Protein AF-A0A3R7EHT1-F1 (afdb_monomer)

Sequence (161 aa):
MTKKQTSFYVPMARYSAERASMSITVSRCMELCRIPVECAGEGKIRTITSDGYEGERRRMAAKMRSEAGKEMYKKRKETVEWPFGNIKQNLKFRELLTRGIEKVRVEHNLVCTAHNLKVIWGKLERNVPIISMIRTLVAYSASKVGNFLRVHATINFKCPC

Structure (mmCIF, N/CA/C/O backbone):
data_AF-A0A3R7EHT1-F1
#
_entry.id   AF-A0A3R7EHT1-F1
#
loop_
_atom_site.group_PDB
_atom_site.id
_atom_site.type_symbol
_atom_site.label_atom_id
_atom_site.label_alt_id
_atom_site.label_comp_id
_atom_site.label_asym_id
_atom_site.label_entity_id
_atom_site.label_seq_id
_atom_site.pdbx_PDB_ins_code
_atom_site.Cartn_x
_atom_site.Cartn_y
_atom_site.Cartn_z
_atom_site.occupancy
_atom_site.B_iso_or_equiv
_atom_site.auth_seq_id
_atom_site.auth_comp_id
_atom_site.auth_asym_id
_atom_site.auth_atom_id
_atom_site.pdbx_PDB_model_num
ATOM 1 N N . MET A 1 1 ? 7.121 16.557 15.822 1.00 32.16 1 MET A N 1
ATOM 2 C CA . MET A 1 1 ? 7.173 15.772 14.565 1.00 32.16 1 MET A CA 1
ATOM 3 C C . MET A 1 1 ? 6.036 14.753 14.544 1.00 32.16 1 MET A C 1
ATOM 5 O O . MET A 1 1 ? 6.218 13.598 14.909 1.00 32.16 1 MET A O 1
ATOM 9 N N . THR A 1 2 ? 4.829 15.180 14.180 1.00 25.98 2 THR A N 1
ATOM 10 C CA . THR A 1 2 ? 3.662 14.296 14.085 1.00 25.98 2 THR A CA 1
ATOM 11 C C . THR A 1 2 ? 3.686 13.592 12.732 1.00 25.98 2 THR A C 1
ATOM 13 O O . THR A 1 2 ? 3.551 14.214 11.679 1.00 25.98 2 THR A O 1
ATOM 16 N N . LYS A 1 3 ? 3.912 12.274 12.747 1.00 29.41 3 LYS A N 1
ATOM 17 C CA . LYS A 1 3 ? 3.794 11.416 11.565 1.00 29.41 3 LYS A CA 1
ATOM 18 C C . LYS A 1 3 ? 2.341 11.474 11.084 1.00 29.41 3 LYS A C 1
ATOM 20 O O . LYS A 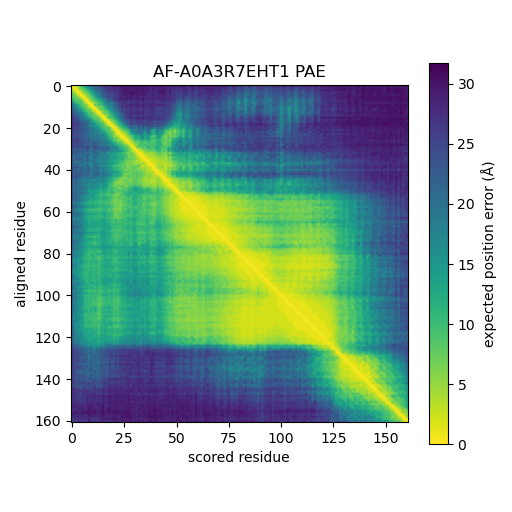1 3 ? 1.504 10.721 11.570 1.00 29.41 3 LYS A O 1
ATOM 25 N N . LYS A 1 4 ? 2.022 12.363 10.138 1.00 28.06 4 LYS A N 1
ATOM 26 C CA . LYS A 1 4 ? 0.788 12.256 9.354 1.00 28.06 4 LYS A CA 1
ATOM 27 C C . LYS A 1 4 ? 0.916 10.986 8.515 1.00 28.06 4 LYS A C 1
ATOM 29 O O . LYS A 1 4 ? 1.514 10.992 7.445 1.00 28.06 4 LYS A O 1
ATOM 34 N N . GLN A 1 5 ? 0.414 9.875 9.048 1.00 31.70 5 GLN A N 1
ATOM 35 C CA . GLN A 1 5 ? 0.119 8.678 8.275 1.00 31.70 5 GLN A CA 1
ATOM 36 C C . GLN A 1 5 ? -0.882 9.077 7.189 1.00 31.70 5 GLN A C 1
ATOM 38 O O . GLN A 1 5 ? -2.090 9.084 7.410 1.00 31.70 5 GLN A O 1
ATOM 43 N N . THR A 1 6 ? -0.397 9.413 5.996 1.00 34.78 6 THR A N 1
ATOM 44 C CA . THR A 1 6 ? -1.212 9.367 4.783 1.00 34.78 6 THR A CA 1
ATOM 45 C C . THR A 1 6 ? -1.465 7.896 4.470 1.00 34.78 6 THR A C 1
ATOM 47 O O . THR A 1 6 ? -0.770 7.239 3.687 1.00 34.78 6 THR A O 1
ATOM 50 N N . SER A 1 7 ? -2.464 7.363 5.175 1.00 31.58 7 SER A N 1
ATOM 51 C CA . SER A 1 7 ? -3.123 6.094 4.905 1.00 31.58 7 SER A CA 1
ATOM 52 C C . SER A 1 7 ? -3.740 6.157 3.509 1.00 31.58 7 SER A C 1
ATOM 54 O O . SER A 1 7 ? -4.921 6.423 3.323 1.00 31.58 7 SER A O 1
ATOM 56 N N . PHE A 1 8 ? -2.921 5.906 2.493 1.00 40.16 8 PHE A N 1
ATOM 57 C CA . PHE A 1 8 ? -3.388 5.503 1.168 1.00 40.16 8 PHE A CA 1
ATOM 58 C C . PHE A 1 8 ? -3.751 4.008 1.244 1.00 40.16 8 PHE A C 1
ATOM 60 O O . PHE A 1 8 ? -3.147 3.168 0.588 1.00 40.16 8 PHE A O 1
ATOM 67 N N . TYR A 1 9 ? -4.657 3.668 2.163 1.00 41.16 9 TYR A N 1
ATOM 68 C CA . TYR A 1 9 ? -5.363 2.391 2.224 1.00 41.16 9 TYR A CA 1
ATOM 69 C C . TYR A 1 9 ? -6.857 2.705 2.235 1.00 41.16 9 TYR A C 1
ATOM 71 O O . TYR A 1 9 ? -7.596 2.355 3.147 1.00 41.16 9 TYR A O 1
ATOM 79 N N . VAL A 1 10 ? -7.291 3.436 1.215 1.00 39.09 10 VAL A N 1
ATOM 80 C CA . VAL A 1 10 ? -8.681 3.386 0.788 1.00 39.09 10 VAL A CA 1
ATOM 81 C C . VAL A 1 10 ? -8.641 2.566 -0.490 1.00 39.09 10 VAL A C 1
ATOM 83 O O . VAL A 1 10 ? -7.949 2.970 -1.428 1.00 39.09 10 VAL A O 1
ATOM 86 N N . PRO A 1 11 ? -9.298 1.397 -0.553 1.00 39.94 11 PRO A N 1
ATOM 87 C CA . PRO A 1 11 ? -9.536 0.734 -1.818 1.00 39.94 11 PRO A CA 1
ATOM 88 C C . PRO A 1 11 ? -10.317 1.726 -2.679 1.00 39.94 11 PRO A C 1
ATOM 90 O O . PRO A 1 11 ? -11.534 1.858 -2.562 1.00 39.94 11 PRO A O 1
ATOM 93 N N . MET A 1 12 ? -9.612 2.441 -3.558 1.00 41.75 12 MET A N 1
ATOM 94 C CA . MET A 1 12 ? -10.223 3.353 -4.523 1.00 41.75 12 MET A CA 1
ATOM 95 C C . MET A 1 12 ? -11.214 2.612 -5.424 1.00 41.75 12 MET A C 1
ATOM 97 O O . MET A 1 12 ? -11.965 3.255 -6.135 1.00 41.75 12 MET A O 1
ATOM 101 N N . ALA A 1 13 ? -11.289 1.278 -5.370 1.00 38.81 13 ALA A N 1
ATOM 102 C CA . ALA A 1 13 ? -12.231 0.438 -6.095 1.00 38.81 13 ALA A CA 1
ATOM 103 C C . ALA A 1 13 ? -13.711 0.572 -5.670 1.00 38.81 13 ALA A C 1
ATOM 105 O O . ALA A 1 13 ? -14.563 0.098 -6.413 1.00 38.81 13 ALA A O 1
ATOM 106 N N . ARG A 1 14 ? -14.071 1.234 -4.554 1.00 42.28 14 ARG A N 1
ATOM 107 C CA . ARG A 1 14 ? -15.491 1.341 -4.130 1.00 42.28 14 ARG A CA 1
ATOM 108 C C . ARG A 1 14 ? -15.914 2.688 -3.535 1.00 42.28 14 ARG A C 1
ATOM 110 O O . ARG A 1 14 ? -16.755 2.723 -2.649 1.00 42.28 14 ARG A O 1
ATOM 117 N N . TYR A 1 15 ? -15.392 3.806 -4.031 1.00 41.91 15 TYR A N 1
ATOM 118 C CA . TYR A 1 15 ? -16.052 5.093 -3.783 1.00 41.91 15 TYR A CA 1
ATOM 119 C C . TYR A 1 15 ? -17.222 5.243 -4.771 1.00 41.91 15 TYR A C 1
ATOM 121 O O . TYR A 1 15 ? -17.142 5.993 -5.738 1.00 41.91 15 TYR A O 1
ATOM 129 N N . SER A 1 16 ? -18.260 4.417 -4.594 1.00 38.81 16 SER A N 1
ATOM 130 C CA . SER A 1 16 ? -19.592 4.734 -5.115 1.00 38.81 16 SER A CA 1
ATOM 131 C C . SER A 1 16 ? -20.057 5.947 -4.322 1.00 38.81 16 SER A C 1
ATOM 133 O O . SER A 1 16 ? -19.992 5.936 -3.093 1.00 38.81 16 SER A O 1
ATOM 135 N N . ALA A 1 17 ? -20.470 7.006 -5.009 1.00 39.12 17 ALA A N 1
ATOM 136 C CA . ALA A 1 17 ? -21.012 8.225 -4.419 1.00 39.12 17 ALA A CA 1
ATOM 137 C C . ALA A 1 17 ? -22.409 8.010 -3.794 1.00 39.12 17 ALA A C 1
ATOM 139 O O . 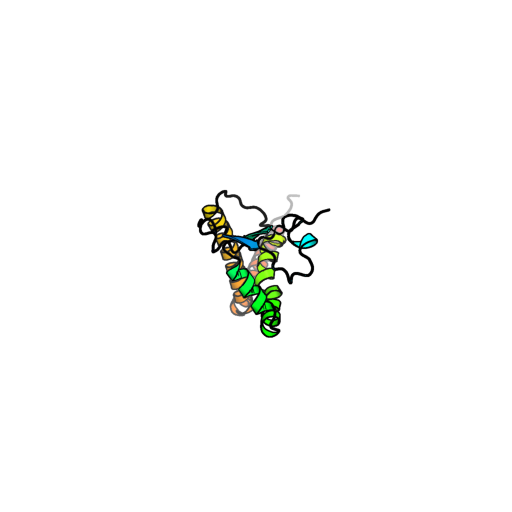ALA A 1 17 ? -23.244 8.910 -3.787 1.00 39.12 17 ALA A O 1
ATOM 140 N N . GLU A 1 18 ? -22.681 6.825 -3.255 1.00 42.97 18 GLU A N 1
ATOM 141 C CA . GLU A 1 18 ? -23.791 6.610 -2.345 1.00 42.97 18 GLU A CA 1
ATOM 142 C C . GLU A 1 18 ? -23.360 7.191 -1.006 1.00 42.97 18 GLU A C 1
ATOM 144 O O . GLU A 1 18 ? -22.448 6.686 -0.349 1.00 42.97 18 GLU A O 1
ATOM 149 N N . ARG A 1 19 ? -23.984 8.310 -0.623 1.00 44.19 19 ARG A N 1
ATOM 150 C CA . ARG A 1 19 ? -23.946 8.819 0.749 1.00 44.19 19 ARG A CA 1
ATOM 151 C C . ARG A 1 19 ? -24.203 7.632 1.669 1.00 44.19 19 ARG A C 1
ATOM 153 O O . ARG A 1 19 ? -25.338 7.179 1.768 1.00 44.19 19 ARG A O 1
ATOM 160 N N . ALA A 1 20 ? -23.147 7.118 2.293 1.00 47.41 20 ALA A N 1
ATOM 161 C CA . ALA A 1 20 ? -23.245 6.073 3.289 1.00 47.41 20 ALA A CA 1
ATOM 162 C C . ALA A 1 20 ? -24.282 6.550 4.309 1.00 47.41 20 ALA A C 1
ATOM 164 O O . ALA A 1 20 ? -24.074 7.576 4.958 1.00 47.41 20 ALA A O 1
ATOM 165 N N . SER A 1 21 ? -25.436 5.887 4.344 1.00 47.09 21 SER A N 1
ATOM 166 C CA . SER A 1 21 ? -26.561 6.258 5.190 1.00 47.09 21 SER A CA 1
ATOM 167 C C . SER A 1 21 ? -26.068 6.294 6.632 1.00 47.09 21 SER A C 1
ATOM 169 O O . SER A 1 21 ? -25.784 5.249 7.218 1.00 47.09 21 SER A O 1
ATOM 171 N N . MET A 1 22 ? -25.899 7.499 7.173 1.00 50.12 22 MET A N 1
ATOM 172 C CA . MET A 1 22 ? -25.540 7.702 8.567 1.00 50.12 22 MET A CA 1
ATOM 173 C C . MET A 1 22 ? -26.723 7.207 9.392 1.00 50.12 22 MET A C 1
ATOM 175 O O . MET A 1 22 ? -27.757 7.870 9.454 1.00 50.12 22 MET A O 1
ATOM 179 N N . SER A 1 23 ? -26.606 6.017 9.974 1.00 50.50 23 SER A N 1
ATOM 180 C CA . SER A 1 23 ? -27.626 5.528 10.894 1.00 50.50 23 SER A CA 1
ATOM 181 C C . SER A 1 23 ? -27.310 6.084 12.276 1.00 50.50 23 SER A C 1
ATOM 183 O O . SER A 1 23 ? -26.206 5.924 12.803 1.00 50.50 23 SER A O 1
ATOM 185 N N . ILE A 1 24 ? -28.272 6.816 12.832 1.00 54.97 24 ILE A N 1
ATOM 186 C CA . ILE A 1 24 ? -28.221 7.305 14.202 1.00 54.97 24 ILE A CA 1
ATOM 187 C C . ILE A 1 24 ? -28.968 6.284 15.049 1.00 54.97 24 ILE A C 1
ATOM 189 O O . ILE A 1 24 ? -30.185 6.161 14.941 1.00 54.97 24 ILE A O 1
ATOM 193 N N . THR A 1 25 ? -28.240 5.551 15.888 1.00 54.28 25 THR A N 1
ATOM 194 C CA . THR A 1 25 ? -28.873 4.708 16.906 1.00 54.28 25 THR A CA 1
ATOM 195 C C . THR A 1 25 ? -28.828 5.450 18.233 1.00 54.28 25 THR A C 1
ATOM 197 O O . THR A 1 25 ? -27.749 5.765 18.740 1.00 54.28 25 THR A O 1
ATOM 200 N N . VAL A 1 26 ? -30.007 5.740 18.782 1.00 55.31 26 VAL A N 1
ATOM 201 C CA . VAL A 1 26 ? -30.161 6.260 20.141 1.00 55.31 26 VAL A CA 1
ATOM 202 C C . VAL A 1 26 ? -30.324 5.058 21.060 1.00 55.31 26 VAL A C 1
ATOM 204 O O . VAL A 1 26 ? -31.393 4.452 21.113 1.00 55.31 26 VAL A O 1
ATOM 207 N N . SER A 1 27 ? -29.259 4.668 21.758 1.00 60.44 27 SER A N 1
ATOM 208 C CA . SER A 1 27 ? -29.363 3.634 22.785 1.00 60.44 27 SER A CA 1
ATOM 209 C C . SER A 1 27 ? -29.719 4.286 24.120 1.00 60.44 27 SER A C 1
ATOM 211 O O . SER A 1 27 ? -28.973 5.106 24.655 1.00 60.44 27 SER A O 1
ATOM 213 N N . ARG A 1 28 ? -30.884 3.927 24.672 1.00 57.50 28 ARG A N 1
ATOM 214 C CA . ARG A 1 28 ? -31.223 4.263 26.058 1.00 57.50 28 ARG A CA 1
ATOM 215 C C . ARG A 1 28 ? -30.461 3.299 26.961 1.00 57.50 28 ARG A C 1
ATOM 217 O O . ARG A 1 28 ? -30.645 2.087 26.851 1.00 57.50 28 ARG A O 1
ATOM 224 N N . CYS A 1 29 ? -29.588 3.816 27.820 1.00 60.22 29 CYS A N 1
ATOM 225 C CA . CYS A 1 29 ? -28.887 2.981 28.794 1.00 60.22 29 CYS A CA 1
ATOM 226 C C . CYS A 1 29 ? -29.910 2.289 29.713 1.00 60.22 29 CYS A C 1
ATOM 228 O O . CYS A 1 29 ? -30.691 2.962 30.383 1.00 60.22 29 CYS A O 1
ATOM 230 N N . MET A 1 30 ? -29.914 0.951 29.719 1.00 62.12 30 MET A N 1
ATOM 231 C CA . MET A 1 30 ? -30.723 0.140 30.638 1.00 62.12 30 MET A CA 1
ATOM 232 C C . MET A 1 30 ? -30.241 0.285 32.087 1.00 62.12 30 MET A C 1
ATOM 234 O O . MET A 1 30 ? -29.076 0.598 32.337 1.00 62.12 30 MET A O 1
ATOM 238 N N . GLU A 1 31 ? -31.131 -0.011 33.036 1.00 58.91 31 GLU A N 1
ATOM 239 C CA . GLU A 1 31 ? -30.894 0.132 34.482 1.00 58.91 31 GLU A CA 1
ATOM 240 C C . GLU A 1 31 ? -29.748 -0.741 35.020 1.00 58.91 31 GLU A C 1
ATOM 242 O O . GLU A 1 31 ? -29.119 -0.388 36.010 1.00 58.91 31 GLU A O 1
ATOM 247 N N . LEU A 1 32 ? -29.401 -1.830 34.325 1.00 69.94 32 LEU A N 1
ATOM 248 C CA . LEU A 1 32 ? -28.295 -2.733 34.679 1.00 69.94 32 LEU A CA 1
ATOM 249 C C . LEU A 1 32 ? -26.908 -2.274 34.183 1.00 69.94 32 LEU A C 1
ATOM 251 O O . LEU A 1 32 ? -25.927 -3.011 34.300 1.00 69.94 32 LEU A O 1
ATOM 255 N N . CYS A 1 33 ? -26.790 -1.079 33.599 1.00 69.06 33 CYS A N 1
ATOM 256 C CA . CYS A 1 33 ? -25.506 -0.561 33.132 1.00 69.06 33 CYS A CA 1
ATOM 257 C C . CYS A 1 33 ? -24.648 -0.067 34.310 1.00 69.06 33 CYS A C 1
ATOM 259 O O . CYS A 1 33 ? -25.066 0.806 35.063 1.00 69.06 33 CYS A O 1
ATOM 261 N N . ARG A 1 34 ? -23.415 -0.578 34.437 1.00 75.00 34 ARG A N 1
ATOM 262 C CA . ARG A 1 34 ? -22.487 -0.229 35.531 1.00 75.00 34 ARG A CA 1
ATOM 263 C C . ARG A 1 34 ? -21.802 1.140 35.367 1.00 75.00 34 ARG A C 1
ATOM 265 O O . ARG A 1 34 ? -21.239 1.638 36.332 1.00 75.00 34 ARG A O 1
ATOM 272 N N . ILE A 1 35 ? -21.842 1.739 34.170 1.00 80.56 35 ILE A N 1
ATOM 273 C CA . ILE A 1 35 ? -21.138 2.997 33.831 1.00 80.56 35 ILE A CA 1
ATOM 274 C C . ILE A 1 35 ? -21.985 3.984 32.990 1.00 80.56 35 ILE A C 1
ATOM 276 O O . ILE A 1 35 ? -21.550 4.447 31.933 1.00 80.56 35 ILE A O 1
ATOM 280 N N . PRO A 1 36 ? -23.216 4.329 33.412 1.00 72.25 36 PRO A N 1
ATOM 281 C CA . PRO A 1 36 ? -24.097 5.187 32.621 1.00 72.25 36 PRO A CA 1
ATOM 282 C C . PRO A 1 36 ? -23.570 6.627 32.514 1.00 72.25 36 PRO A C 1
ATOM 284 O O . PRO A 1 36 ? -23.660 7.223 31.443 1.00 72.25 36 PRO A O 1
ATOM 287 N N . VAL A 1 37 ? -22.966 7.153 33.588 1.00 72.94 37 VAL A N 1
ATOM 288 C CA . VAL A 1 37 ? -22.441 8.529 3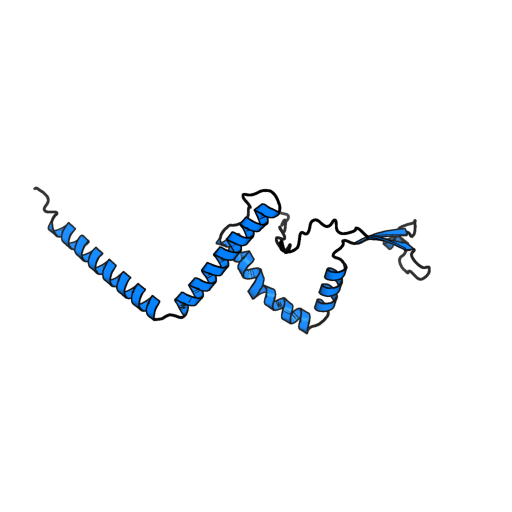3.651 1.00 72.94 37 VAL A CA 1
ATOM 289 C C . VAL A 1 37 ? -21.231 8.707 32.729 1.00 72.94 37 VAL A C 1
ATOM 291 O O . VAL A 1 37 ? -21.175 9.669 31.971 1.00 72.94 37 VAL A O 1
ATOM 294 N N . GLU A 1 38 ? -20.299 7.751 32.715 1.00 77.44 38 GLU A N 1
ATOM 295 C CA . GLU A 1 38 ? -19.101 7.808 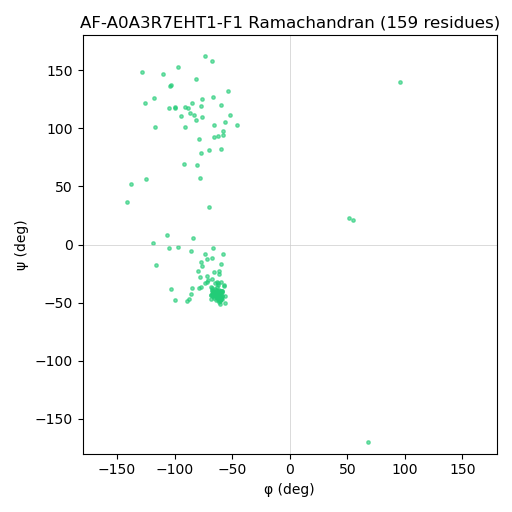31.860 1.00 77.44 38 GLU A CA 1
ATOM 296 C C . GLU A 1 38 ? -19.417 7.573 30.372 1.00 77.44 38 GLU A C 1
ATOM 298 O O . GLU A 1 38 ? -18.754 8.115 29.489 1.00 77.44 38 GLU A O 1
ATOM 303 N N . CYS A 1 39 ? -20.432 6.757 30.070 1.00 73.94 39 CYS A N 1
ATOM 304 C CA . CYS A 1 39 ? -20.766 6.374 28.700 1.00 73.94 39 CYS A CA 1
ATOM 305 C C . CYS A 1 39 ? -21.714 7.365 28.005 1.00 73.94 39 CYS A C 1
ATOM 307 O O . CYS A 1 39 ? -21.481 7.724 26.848 1.00 73.94 39 CYS A O 1
ATOM 309 N N . ALA A 1 40 ? -22.790 7.778 28.678 1.00 75.88 40 ALA 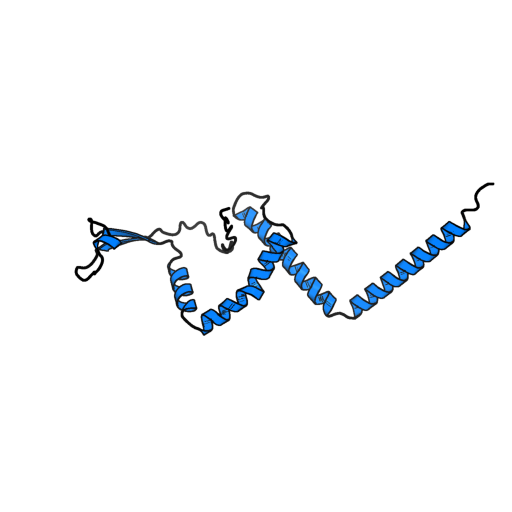A N 1
ATOM 310 C CA . ALA A 1 40 ? -23.882 8.560 28.091 1.00 75.88 40 ALA A CA 1
ATOM 311 C C . ALA A 1 40 ? -24.073 9.942 28.745 1.00 75.88 40 ALA A C 1
ATOM 313 O O . ALA A 1 40 ? -24.963 10.688 28.340 1.00 75.88 40 ALA A O 1
ATOM 314 N N . GLY A 1 41 ? -23.244 10.292 29.735 1.00 73.06 41 GLY A N 1
ATOM 315 C CA . GLY A 1 41 ? -23.366 11.537 30.490 1.00 73.06 41 GLY A CA 1
ATOM 316 C C . GLY A 1 41 ? -24.615 11.584 31.376 1.00 73.06 41 GLY A C 1
ATOM 317 O O . GLY A 1 41 ? -25.336 10.597 31.542 1.00 73.06 41 GLY A O 1
ATOM 318 N N . GLU A 1 42 ? -24.892 12.762 31.934 1.00 70.50 42 GLU A N 1
ATOM 319 C CA . GLU A 1 42 ? -26.031 13.000 32.837 1.00 70.50 42 GLU A CA 1
ATOM 320 C C . GLU A 1 42 ? -27.387 12.710 32.174 1.00 70.50 42 GLU A C 1
ATOM 322 O O . GLU A 1 42 ? -28.308 12.210 32.819 1.00 70.50 42 GLU A O 1
ATOM 327 N N . GLY A 1 43 ? -27.491 12.937 30.860 1.00 71.50 43 GLY A N 1
ATOM 328 C CA . GLY A 1 43 ? -28.713 12.713 30.085 1.00 71.50 43 GLY A CA 1
ATOM 329 C C . GLY A 1 43 ? -29.059 11.243 29.827 1.00 71.50 43 GLY A C 1
ATOM 330 O O . GLY A 1 43 ? -30.139 10.973 29.307 1.00 71.50 43 GLY A O 1
ATOM 331 N N . LYS A 1 44 ? -28.170 10.286 30.157 1.00 68.25 44 LYS A N 1
ATOM 332 C CA . LYS A 1 44 ? -28.340 8.833 29.910 1.00 68.25 44 LYS A CA 1
ATOM 333 C C . LYS A 1 44 ? -28.708 8.473 28.456 1.00 68.25 44 LYS A C 1
ATOM 335 O O . LYS A 1 44 ? -29.265 7.402 28.198 1.00 68.25 44 LYS A O 1
ATOM 340 N N . ILE A 1 45 ? -28.395 9.356 27.507 1.00 72.56 45 ILE A N 1
ATOM 341 C CA . ILE A 1 45 ? -28.671 9.209 26.077 1.00 72.56 45 ILE A CA 1
ATOM 342 C C . ILE A 1 45 ? -27.357 9.388 25.322 1.00 72.56 45 ILE A C 1
ATOM 344 O O . ILE A 1 45 ? -26.724 10.438 25.406 1.00 72.56 45 ILE A O 1
ATOM 348 N N . ARG A 1 46 ? -26.965 8.370 24.549 1.00 72.75 46 ARG A N 1
ATOM 349 C CA . ARG A 1 46 ? -25.809 8.441 23.652 1.00 72.75 46 ARG A CA 1
ATOM 350 C C . ARG A 1 46 ? -26.257 8.255 22.208 1.00 72.75 46 ARG A C 1
ATOM 352 O O . ARG A 1 46 ? -26.869 7.248 21.859 1.00 72.75 46 ARG A O 1
ATOM 359 N N . THR A 1 47 ? -25.892 9.210 21.364 1.00 70.25 47 THR A N 1
ATOM 360 C CA . THR A 1 47 ? -26.048 9.116 19.911 1.00 70.25 47 THR A CA 1
ATOM 361 C C . THR A 1 47 ? -24.821 8.421 19.340 1.00 70.25 47 THR A C 1
ATOM 363 O O . THR A 1 47 ? -23.714 8.958 19.408 1.00 70.25 47 THR A O 1
ATOM 366 N N . ILE A 1 48 ? -24.995 7.220 18.789 1.00 75.38 48 ILE A N 1
ATOM 367 C CA . ILE A 1 48 ? -23.922 6.513 18.085 1.00 75.38 48 ILE A CA 1
ATOM 368 C C . ILE A 1 48 ? -24.133 6.719 16.589 1.00 75.38 48 ILE A C 1
ATOM 370 O O . ILE A 1 48 ? -25.159 6.317 16.039 1.00 75.38 48 ILE A O 1
ATOM 374 N N . THR A 1 49 ? -23.164 7.362 15.942 1.00 70.19 49 THR A N 1
ATOM 375 C 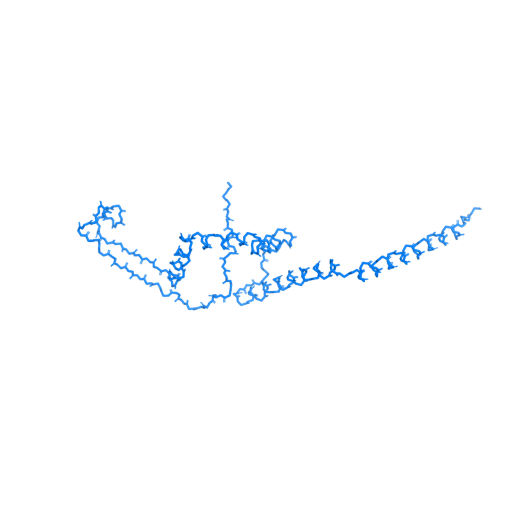CA . THR A 1 49 ? -23.121 7.500 14.488 1.00 70.19 49 THR A CA 1
ATOM 376 C C . THR A 1 49 ? -22.337 6.338 13.897 1.00 70.19 49 THR A C 1
ATOM 378 O O . THR A 1 49 ? -21.154 6.150 14.187 1.00 70.19 49 THR A O 1
ATOM 381 N N . SER A 1 50 ? -23.008 5.544 13.068 1.00 69.19 50 SER A N 1
ATOM 382 C CA . SER A 1 50 ? -22.364 4.504 12.273 1.00 69.19 50 SER A CA 1
ATOM 383 C C . SER A 1 50 ? -22.219 4.964 10.829 1.00 69.19 50 SER A C 1
ATOM 385 O O . SER A 1 50 ? -23.167 5.492 10.242 1.00 69.19 50 SER A O 1
ATOM 387 N N . ASP A 1 51 ? -21.055 4.708 10.231 1.00 77.25 51 ASP A N 1
ATOM 388 C CA . ASP A 1 51 ? -20.908 4.804 8.783 1.00 77.25 51 ASP A CA 1
ATOM 389 C C . ASP A 1 51 ? -21.598 3.617 8.092 1.00 77.25 51 ASP A C 1
ATOM 391 O O . ASP A 1 51 ? -21.876 2.582 8.700 1.00 77.25 51 ASP A O 1
ATOM 395 N N . GLY A 1 52 ? -21.868 3.745 6.792 1.00 77.75 52 GLY A N 1
ATOM 396 C CA . GLY A 1 52 ? -22.465 2.664 5.993 1.00 77.75 52 GLY A CA 1
ATOM 397 C C . GLY A 1 52 ? -21.561 1.437 5.814 1.00 77.75 52 GLY A C 1
ATOM 398 O O . GLY A 1 52 ? -21.994 0.459 5.219 1.00 77.75 52 GLY A O 1
ATOM 399 N N . TYR A 1 53 ? -20.325 1.474 6.329 1.00 80.00 53 TYR A N 1
ATOM 400 C CA . TYR A 1 53 ? -19.337 0.395 6.228 1.00 80.00 53 TYR A CA 1
ATOM 401 C C . TYR A 1 53 ? -19.132 -0.372 7.544 1.00 80.00 53 TYR A C 1
ATOM 403 O O . TYR A 1 53 ? -18.202 -1.176 7.685 1.00 80.00 53 TYR A O 1
ATOM 411 N N . GLU A 1 54 ? -19.960 -0.119 8.556 1.00 79.94 54 GLU A N 1
ATOM 412 C CA . GLU A 1 54 ? -19.805 -0.740 9.869 1.00 79.94 54 GLU A CA 1
ATOM 413 C C . GLU A 1 54 ? -19.965 -2.268 9.810 1.00 79.94 54 GLU A C 1
ATOM 415 O O . GLU A 1 54 ? -19.269 -3.000 10.521 1.00 79.94 54 GLU A O 1
ATOM 420 N N . GLY A 1 55 ? -20.801 -2.774 8.899 1.00 84.38 55 GLY A N 1
ATOM 421 C CA . GLY A 1 55 ? -20.947 -4.208 8.645 1.00 84.38 55 GLY A CA 1
ATOM 422 C C . GLY A 1 55 ? -19.640 -4.862 8.184 1.00 84.38 55 GLY A C 1
ATOM 423 O O . GLY A 1 55 ? -19.236 -5.906 8.696 1.00 84.38 55 GLY A O 1
ATOM 424 N N . GLU A 1 56 ? -18.925 -4.241 7.250 1.00 86.25 56 GLU A N 1
ATOM 425 C CA . GLU A 1 56 ? -17.615 -4.668 6.753 1.00 86.25 56 GLU A CA 1
ATOM 426 C C . GLU A 1 56 ? -16.571 -4.633 7.865 1.00 86.25 56 GLU A C 1
ATOM 428 O O . GLU A 1 56 ? -15.802 -5.587 8.016 1.00 86.25 56 GLU A O 1
ATOM 433 N N . ARG A 1 57 ? -16.567 -3.570 8.679 1.00 83.94 57 ARG A N 1
ATOM 434 C CA . ARG A 1 57 ? -15.656 -3.446 9.826 1.00 83.94 57 ARG A CA 1
ATOM 435 C C . ARG A 1 57 ? -15.888 -4.565 10.836 1.00 83.94 57 ARG A C 1
ATOM 437 O O . ARG A 1 57 ? -14.925 -5.203 11.260 1.00 83.94 57 ARG A O 1
ATOM 444 N N . ARG A 1 58 ? -17.149 -4.862 11.175 1.00 87.75 58 ARG A N 1
ATOM 445 C CA . ARG A 1 58 ? -17.504 -5.981 12.064 1.00 87.75 58 ARG A CA 1
ATOM 446 C C . ARG A 1 58 ? -17.088 -7.328 11.477 1.00 87.75 58 ARG A C 1
ATOM 448 O O . ARG A 1 58 ? -16.503 -8.137 12.195 1.00 87.75 58 ARG A O 1
ATOM 455 N N . ARG A 1 59 ? -17.311 -7.557 10.177 1.00 89.25 59 ARG A N 1
ATOM 456 C CA . ARG A 1 59 ? -16.865 -8.777 9.473 1.00 89.25 59 ARG A CA 1
ATOM 457 C C . ARG A 1 59 ? -15.347 -8.946 9.527 1.00 89.25 59 ARG A C 1
ATOM 459 O O . ARG A 1 59 ? -14.854 -10.027 9.846 1.00 89.25 59 ARG A O 1
ATOM 466 N N . MET A 1 60 ? -14.602 -7.875 9.265 1.00 89.12 60 MET A N 1
ATOM 467 C CA . MET A 1 60 ? -13.142 -7.885 9.341 1.00 89.12 60 MET A CA 1
ATOM 468 C C . MET A 1 60 ? -12.663 -8.139 10.776 1.00 89.12 60 MET A C 1
ATOM 470 O O . MET A 1 60 ? -11.785 -8.973 10.986 1.00 89.12 60 MET A O 1
ATOM 474 N N . ALA A 1 61 ? -13.277 -7.491 11.771 1.00 90.31 61 ALA A N 1
ATOM 475 C CA . ALA A 1 61 ? -12.966 -7.706 13.182 1.00 90.31 61 ALA A CA 1
ATOM 476 C C . ALA A 1 61 ? -13.221 -9.159 13.609 1.00 90.31 61 ALA A C 1
ATOM 478 O O . ALA A 1 61 ? -12.365 -9.761 14.250 1.00 90.31 61 ALA A O 1
ATOM 479 N N . ALA A 1 62 ? -14.351 -9.748 13.205 1.00 92.75 62 ALA A N 1
ATOM 480 C CA . ALA A 1 62 ? -14.656 -11.152 13.467 1.00 92.75 62 ALA A CA 1
ATOM 481 C C . ALA A 1 62 ? -13.609 -12.087 12.839 1.00 92.75 62 ALA A C 1
ATOM 483 O O . ALA A 1 62 ? -13.085 -12.965 13.520 1.00 92.75 62 ALA A O 1
ATOM 484 N N . LYS A 1 63 ? -13.220 -11.843 11.581 1.00 91.56 63 LYS A N 1
ATOM 485 C CA . LYS A 1 63 ? -12.161 -12.608 10.903 1.00 91.56 63 LYS A CA 1
ATOM 486 C C . LYS A 1 63 ? -10.821 -12.532 11.649 1.00 91.56 63 LYS A C 1
ATOM 488 O O . LYS A 1 63 ? -10.157 -13.557 11.792 1.00 91.56 63 LYS A O 1
ATOM 493 N N . MET A 1 64 ? -10.448 -11.363 12.176 1.00 93.12 64 MET A N 1
ATOM 494 C CA . MET A 1 64 ? -9.197 -11.175 12.932 1.00 93.12 64 MET A CA 1
ATOM 495 C C . MET A 1 64 ? -9.180 -11.801 14.325 1.00 93.12 64 MET A C 1
ATOM 497 O O . MET A 1 64 ? -8.110 -11.893 14.925 1.00 93.12 64 MET A O 1
ATOM 501 N N . ARG A 1 65 ? -10.327 -12.230 14.863 1.00 92.88 65 ARG A N 1
ATOM 502 C CA . ARG A 1 65 ? -10.358 -12.960 16.140 1.00 92.88 65 ARG A CA 1
ATOM 503 C C . ARG A 1 65 ? -9.805 -14.377 16.003 1.00 92.88 65 ARG A C 1
ATOM 505 O O . ARG A 1 65 ? -9.279 -14.904 16.973 1.00 92.88 65 ARG A O 1
ATOM 512 N N . SER A 1 66 ? -9.895 -14.969 14.811 1.00 94.50 66 SER A N 1
ATOM 513 C CA . SER A 1 66 ? -9.380 -16.314 14.536 1.00 94.50 66 SER A CA 1
ATOM 514 C C . SER A 1 66 ? -7.873 -16.316 14.258 1.00 94.50 66 SER A C 1
ATOM 516 O O . SER A 1 66 ? -7.368 -15.436 13.556 1.00 94.50 66 SER A O 1
ATOM 518 N N . GLU A 1 67 ? -7.160 -17.341 14.730 1.00 93.12 67 GLU A N 1
ATOM 519 C CA . GLU A 1 67 ? -5.727 -17.515 14.441 1.00 93.12 67 GLU A CA 1
ATOM 520 C C . GLU A 1 67 ? -5.461 -17.713 12.942 1.00 93.12 67 GLU A C 1
ATOM 522 O O . GLU A 1 67 ? -4.565 -17.084 12.382 1.00 93.12 67 GLU A O 1
ATOM 527 N N . ALA A 1 68 ? -6.312 -18.478 12.249 1.00 92.31 68 ALA A N 1
ATOM 528 C CA . ALA A 1 68 ? -6.237 -18.636 10.795 1.00 92.31 68 ALA A CA 1
ATOM 529 C C . ALA A 1 68 ? -6.377 -17.292 10.051 1.00 92.31 68 ALA A C 1
ATOM 531 O O . ALA A 1 68 ? -5.665 -17.025 9.079 1.00 92.31 68 ALA A O 1
ATOM 532 N N . GLY A 1 69 ? -7.270 -16.415 10.522 1.00 90.25 69 GLY A N 1
ATOM 533 C CA . GLY A 1 69 ? -7.449 -15.073 9.972 1.00 90.25 69 GLY A CA 1
ATOM 534 C C . GLY A 1 69 ? -6.225 -14.183 10.180 1.00 90.25 69 GLY A C 1
ATOM 535 O O . GLY A 1 69 ? -5.815 -13.494 9.242 1.00 90.25 69 GLY A O 1
ATOM 536 N N . LYS A 1 70 ? -5.612 -14.234 11.369 1.00 90.75 70 LYS A N 1
ATOM 537 C CA . LYS A 1 70 ? -4.367 -13.513 11.676 1.00 90.75 70 LYS A CA 1
ATOM 538 C C . LYS A 1 70 ? -3.210 -14.003 10.811 1.00 90.75 70 LYS A C 1
ATOM 540 O O . LYS A 1 70 ? -2.501 -13.181 10.237 1.00 90.75 70 LYS A O 1
ATOM 545 N N . GLU A 1 71 ? -3.050 -15.316 10.664 1.00 91.88 71 GLU A N 1
ATOM 546 C CA . GLU A 1 71 ? -1.977 -15.907 9.861 1.00 91.88 71 GLU A CA 1
ATOM 547 C C . GLU A 1 71 ? -2.104 -15.526 8.382 1.00 91.88 71 GLU A C 1
ATOM 549 O O . GLU A 1 71 ? -1.151 -15.060 7.757 1.00 91.88 71 GLU A O 1
ATOM 554 N N . MET A 1 72 ? -3.318 -15.592 7.832 1.00 89.00 72 MET A N 1
ATOM 555 C CA . MET A 1 72 ? -3.578 -15.098 6.479 1.00 89.00 72 MET A CA 1
ATOM 556 C C . MET A 1 72 ? -3.319 -13.597 6.337 1.00 89.00 72 MET A C 1
ATOM 558 O O . MET A 1 72 ? -2.856 -13.154 5.287 1.00 89.00 72 MET A O 1
ATOM 562 N N . TYR A 1 73 ? -3.591 -12.804 7.374 1.00 88.50 73 TYR A N 1
ATOM 563 C CA . TYR A 1 73 ? -3.333 -11.370 7.336 1.00 88.50 73 TYR A CA 1
ATOM 564 C C . TYR A 1 73 ? -1.840 -11.023 7.377 1.00 88.50 73 TYR A C 1
ATOM 566 O O . TYR A 1 73 ? -1.438 -10.048 6.743 1.00 88.50 73 TYR A O 1
ATOM 574 N N . LYS A 1 74 ? -0.991 -11.828 8.034 1.00 87.31 74 LYS A N 1
ATOM 575 C CA . LYS A 1 74 ? 0.471 -11.614 8.044 1.00 87.3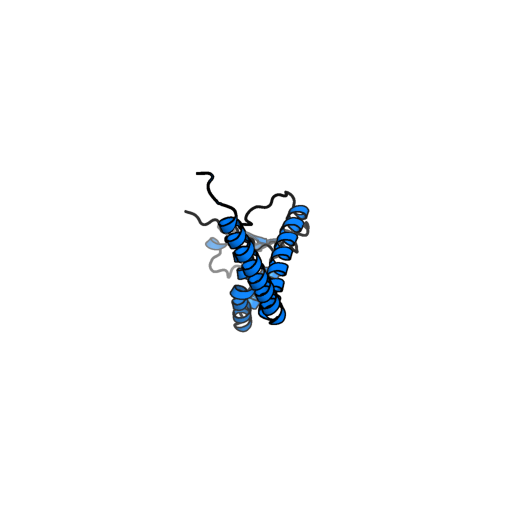1 74 LYS A CA 1
ATOM 576 C C . LYS A 1 74 ? 1.065 -11.584 6.633 1.00 87.31 74 LYS A C 1
ATOM 578 O O . LYS A 1 74 ? 1.926 -10.751 6.350 1.00 87.31 74 LYS A O 1
ATOM 583 N N . LYS A 1 75 ? 0.523 -12.390 5.711 1.00 87.94 75 LYS A N 1
ATOM 584 C CA . LYS A 1 75 ? 0.931 -12.435 4.291 1.00 87.94 75 LYS A CA 1
ATOM 585 C C . LYS A 1 75 ? 0.766 -11.092 3.564 1.00 87.94 75 LYS A C 1
ATOM 587 O O . LYS A 1 75 ? 1.360 -10.877 2.506 1.00 87.94 75 LYS A O 1
ATOM 592 N N . ARG A 1 76 ? -0.015 -10.153 4.117 1.00 84.31 76 ARG A N 1
ATOM 593 C CA . ARG A 1 76 ? -0.216 -8.810 3.551 1.00 84.31 76 ARG A CA 1
ATOM 594 C C . ARG A 1 76 ? 1.080 -8.000 3.485 1.00 84.31 76 ARG A C 1
ATOM 596 O O . ARG A 1 76 ? 1.248 -7.223 2.545 1.00 84.31 76 ARG A O 1
ATOM 603 N N . LYS A 1 77 ? 1.989 -8.201 4.446 1.00 79.81 77 LYS A N 1
ATOM 604 C CA . LYS A 1 77 ? 3.282 -7.503 4.513 1.00 79.81 77 LYS A CA 1
ATOM 605 C C . LYS A 1 77 ? 4.121 -7.739 3.255 1.00 79.81 77 LYS A C 1
ATOM 607 O O . LYS A 1 77 ? 4.739 -6.822 2.729 1.00 79.81 77 LYS A O 1
ATOM 612 N N . GLU A 1 78 ? 4.098 -8.964 2.748 1.00 81.19 78 GLU A N 1
ATOM 613 C CA . GLU A 1 78 ? 4.880 -9.364 1.576 1.00 81.19 78 GLU A CA 1
ATOM 614 C C . GLU A 1 78 ? 4.162 -9.035 0.266 1.00 81.19 78 GLU A C 1
ATOM 616 O O . GLU A 1 78 ? 4.784 -8.625 -0.708 1.00 81.19 78 GLU A O 1
ATOM 621 N N . THR A 1 79 ? 2.839 -9.193 0.244 1.00 82.50 79 THR A N 1
ATOM 622 C CA . THR A 1 79 ? 2.051 -9.121 -0.994 1.00 82.50 79 THR A CA 1
ATOM 623 C C . THR A 1 79 ? 1.568 -7.714 -1.321 1.00 82.50 79 THR A C 1
ATOM 625 O O . THR A 1 79 ? 1.712 -7.258 -2.451 1.00 82.50 79 THR A O 1
ATOM 628 N N . VAL A 1 80 ? 0.986 -7.013 -0.348 1.00 83.56 80 VAL A N 1
ATOM 629 C CA . VAL A 1 80 ? 0.266 -5.752 -0.577 1.00 83.56 80 VAL A CA 1
ATOM 630 C C . VAL A 1 80 ? 1.100 -4.553 -0.147 1.00 83.56 80 VAL A C 1
ATOM 632 O O . VAL A 1 80 ? 1.092 -3.527 -0.821 1.00 83.56 80 VAL A O 1
ATOM 635 N N . GLU A 1 81 ? 1.840 -4.654 0.955 1.00 87.50 81 GLU A N 1
ATOM 636 C CA . GLU A 1 81 ? 2.619 -3.517 1.461 1.00 87.50 81 GLU A CA 1
ATOM 637 C C . GLU A 1 81 ? 3.857 -3.240 0.599 1.00 87.50 81 GLU A C 1
ATOM 639 O O . GLU A 1 81 ? 4.204 -2.074 0.391 1.00 87.50 81 GLU A O 1
ATOM 644 N N . TRP A 1 82 ? 4.467 -4.282 0.022 1.00 88.19 82 TRP A N 1
ATOM 645 C CA . TRP A 1 82 ? 5.636 -4.147 -0.849 1.00 88.19 82 TRP A CA 1
ATOM 646 C C . TRP A 1 82 ? 5.375 -3.294 -2.110 1.00 88.19 82 TRP A C 1
ATOM 648 O O . TRP A 1 82 ? 6.112 -2.320 -2.305 1.00 88.19 82 TRP A O 1
ATOM 658 N N . PRO A 1 83 ? 4.324 -3.540 -2.926 1.00 88.88 83 PRO A N 1
ATOM 659 C CA . PRO A 1 83 ? 4.003 -2.688 -4.074 1.00 88.88 83 PRO A CA 1
ATOM 660 C C . PRO A 1 83 ? 3.790 -1.223 -3.689 1.00 88.88 83 PRO A C 1
ATOM 662 O O . PRO A 1 83 ? 4.336 -0.323 -4.329 1.00 88.88 83 PRO A O 1
ATOM 665 N N . PHE A 1 84 ? 3.047 -0.963 -2.608 1.00 87.38 84 PHE A N 1
ATOM 666 C CA . PHE A 1 84 ? 2.781 0.402 -2.151 1.00 87.38 84 PHE A CA 1
ATOM 667 C C . PHE A 1 84 ? 4.043 1.110 -1.660 1.00 87.38 84 PHE A C 1
ATOM 669 O O . PHE A 1 84 ? 4.237 2.290 -1.961 1.00 87.38 84 PHE A O 1
ATOM 676 N N . GLY A 1 85 ? 4.905 0.406 -0.925 1.00 89.81 85 GLY A N 1
ATOM 677 C CA . GLY A 1 85 ? 6.205 0.923 -0.512 1.00 89.81 85 GLY A CA 1
ATOM 678 C C . GLY A 1 85 ? 7.065 1.280 -1.721 1.00 89.81 85 GLY A C 1
ATOM 679 O O . GLY A 1 85 ? 7.583 2.393 -1.801 1.00 89.81 85 GLY A O 1
ATOM 680 N N . ASN A 1 86 ? 7.140 0.384 -2.705 1.00 89.94 86 ASN A N 1
ATOM 681 C CA . ASN A 1 86 ? 7.910 0.602 -3.922 1.00 89.94 86 ASN A CA 1
ATOM 682 C C . ASN A 1 86 ? 7.389 1.801 -4.732 1.00 89.94 86 ASN A C 1
ATOM 684 O O . ASN A 1 86 ? 8.175 2.659 -5.125 1.00 89.94 86 ASN A O 1
ATOM 688 N N . ILE A 1 87 ? 6.073 1.911 -4.932 1.00 91.25 87 ILE A N 1
ATOM 689 C CA . ILE A 1 87 ? 5.463 3.034 -5.660 1.00 91.25 87 ILE A CA 1
ATOM 690 C C . ILE A 1 87 ? 5.741 4.372 -4.952 1.00 91.25 87 ILE A C 1
ATOM 692 O O . ILE A 1 87 ? 6.157 5.342 -5.584 1.00 91.25 87 ILE A O 1
ATOM 696 N N . LYS A 1 88 ? 5.582 4.430 -3.628 1.00 88.69 88 LYS A N 1
ATOM 697 C CA . LYS A 1 88 ? 5.719 5.690 -2.881 1.00 88.69 88 LYS A CA 1
ATOM 698 C C . LYS A 1 88 ? 7.163 6.109 -2.613 1.00 88.69 88 LYS A C 1
ATOM 700 O O . LYS A 1 88 ? 7.448 7.306 -2.572 1.00 88.69 88 LYS A O 1
ATOM 705 N N . GLN A 1 89 ? 8.049 5.152 -2.337 1.00 91.00 89 GLN A N 1
ATOM 706 C CA . GLN A 1 89 ? 9.420 5.427 -1.894 1.00 91.00 89 GLN A CA 1
ATOM 707 C C . GLN A 1 89 ? 10.422 5.316 -3.039 1.00 91.00 89 GLN A C 1
ATOM 709 O O . GLN A 1 89 ? 11.210 6.235 -3.241 1.00 91.00 89 GLN A O 1
ATOM 714 N N . ASN A 1 90 ? 10.351 4.244 -3.831 1.00 89.81 90 ASN A N 1
ATOM 715 C CA . ASN A 1 90 ? 11.324 4.001 -4.896 1.00 89.81 90 ASN A CA 1
ATOM 716 C C . ASN A 1 90 ? 10.935 4.720 -6.193 1.00 89.81 90 ASN A C 1
ATOM 718 O O . ASN A 1 90 ? 11.789 5.323 -6.832 1.00 89.81 90 ASN A O 1
ATOM 722 N N . LEU A 1 91 ? 9.649 4.696 -6.567 1.00 88.88 91 LEU A N 1
ATOM 723 C CA . LEU A 1 91 ? 9.140 5.423 -7.741 1.00 88.88 91 LEU A CA 1
ATOM 724 C C . LEU A 1 91 ? 8.781 6.885 -7.432 1.00 88.88 91 LEU A C 1
ATOM 726 O O . LEU A 1 91 ? 8.455 7.629 -8.349 1.00 88.88 91 LEU A O 1
ATOM 730 N N . LYS A 1 92 ? 8.843 7.298 -6.156 1.00 90.19 92 LYS A N 1
ATOM 731 C CA . LYS A 1 92 ? 8.534 8.660 -5.677 1.00 90.19 92 LYS A CA 1
ATOM 732 C C . LYS A 1 92 ? 7.140 9.173 -6.076 1.00 90.19 92 LYS A C 1
ATOM 734 O O . LYS A 1 92 ? 6.892 10.375 -6.033 1.00 90.19 92 LYS A O 1
ATOM 739 N N . PHE A 1 93 ? 6.207 8.277 -6.396 1.00 88.88 93 PHE A N 1
ATOM 740 C CA . PHE A 1 93 ? 4.833 8.633 -6.733 1.00 88.88 93 PHE A CA 1
ATOM 741 C C . PHE A 1 93 ? 4.050 8.922 -5.445 1.00 88.88 93 PHE A C 1
ATOM 743 O O . PHE A 1 93 ? 3.530 8.015 -4.787 1.00 88.88 93 PHE A O 1
ATOM 750 N N . ARG A 1 94 ? 4.058 10.191 -5.023 1.00 88.44 94 ARG A N 1
ATOM 751 C CA . ARG A 1 94 ? 3.428 10.661 -3.775 1.00 88.44 94 ARG A CA 1
ATOM 752 C C . ARG A 1 94 ? 2.280 11.637 -3.996 1.00 88.44 94 ARG A C 1
ATOM 754 O O . ARG A 1 94 ? 1.477 11.826 -3.086 1.00 88.44 94 ARG A O 1
ATOM 761 N N . GLU A 1 95 ? 2.207 12.219 -5.183 1.00 90.81 95 GLU A N 1
ATOM 762 C CA . GLU A 1 95 ? 1.246 13.249 -5.552 1.00 90.81 95 GLU A CA 1
ATOM 763 C C . GLU A 1 95 ? 0.556 12.845 -6.850 1.00 90.81 95 GLU A C 1
ATOM 765 O O . GLU A 1 95 ? 1.141 12.147 -7.679 1.00 90.81 95 GLU A O 1
ATOM 770 N N . LEU A 1 96 ? -0.702 13.255 -6.978 1.00 89.81 96 LEU A N 1
ATOM 771 C CA . LEU A 1 96 ? -1.518 13.047 -8.166 1.00 89.81 96 LEU A CA 1
ATOM 772 C C . LEU A 1 96 ? -1.599 14.367 -8.919 1.00 89.81 96 LEU A C 1
ATOM 774 O O . LEU A 1 96 ? -1.809 15.418 -8.311 1.00 89.81 96 LEU A O 1
ATOM 778 N N . LEU A 1 97 ? -1.453 14.306 -10.234 1.00 89.75 97 LEU A N 1
ATOM 779 C CA . LEU A 1 97 ? -1.512 15.474 -11.107 1.00 89.75 97 LEU A CA 1
ATOM 780 C C . LEU A 1 97 ? -2.955 15.919 -11.353 1.00 89.75 97 LEU A C 1
ATOM 782 O O . LEU A 1 97 ? -3.226 17.096 -11.598 1.00 89.75 97 LEU A O 1
ATOM 786 N N . THR A 1 98 ? -3.896 14.978 -11.292 1.00 91.62 98 THR A N 1
ATOM 787 C CA . THR A 1 98 ? -5.302 15.230 -11.599 1.00 91.62 98 THR A CA 1
ATOM 788 C C . THR A 1 98 ? -6.151 15.484 -10.352 1.00 91.62 98 THR A C 1
ATOM 790 O O . THR A 1 98 ? -5.876 15.006 -9.253 1.00 91.62 98 THR A O 1
ATOM 793 N N . ARG A 1 99 ? -7.234 16.253 -10.527 1.00 88.88 99 ARG A N 1
ATOM 794 C CA . ARG A 1 99 ? -8.266 16.480 -9.504 1.00 88.88 99 ARG A CA 1
ATOM 795 C C . ARG A 1 99 ? -9.562 15.774 -9.905 1.00 88.88 99 ARG A C 1
ATOM 797 O O . ARG A 1 99 ? -9.896 15.718 -11.087 1.00 88.88 99 ARG A O 1
ATOM 804 N N . GLY A 1 100 ? -10.308 15.294 -8.912 1.00 88.69 100 GLY A N 1
ATOM 805 C CA . GLY A 1 100 ? -11.551 14.539 -9.104 1.00 88.69 100 GLY A CA 1
ATOM 806 C C . GLY A 1 100 ? -11.332 13.023 -9.077 1.00 88.69 100 GLY A C 1
ATOM 807 O O . GLY A 1 100 ? -10.347 12.515 -9.608 1.00 88.69 100 GLY A O 1
ATOM 808 N N . ILE A 1 101 ? -12.255 12.301 -8.435 1.00 89.00 101 ILE A N 1
ATOM 809 C CA . ILE A 1 101 ? -12.100 10.875 -8.088 1.00 89.00 101 ILE A CA 1
ATOM 810 C C . ILE A 1 101 ? -11.904 9.996 -9.326 1.00 89.00 101 ILE A C 1
ATOM 812 O O . ILE A 1 101 ? -11.069 9.093 -9.309 1.00 89.00 101 ILE A O 1
ATOM 816 N N . GLU A 1 102 ? -12.638 10.271 -10.403 1.00 89.38 102 GLU A N 1
ATOM 817 C CA . GLU A 1 102 ? -12.538 9.509 -11.650 1.00 89.38 102 GLU A CA 1
ATOM 818 C C . GLU A 1 102 ? -11.158 9.643 -12.296 1.00 89.38 102 GLU A C 1
ATOM 820 O O . GLU A 1 102 ? -10.523 8.640 -12.618 1.00 89.38 102 GLU A O 1
ATOM 825 N N . LYS A 1 103 ? -10.649 10.873 -12.418 1.00 86.69 103 LYS A N 1
ATOM 826 C CA . LYS A 1 103 ? -9.340 11.140 -13.034 1.00 86.69 103 LYS A CA 1
ATOM 827 C C . LYS A 1 103 ? -8.199 10.583 -12.185 1.00 86.69 103 LYS A C 1
ATOM 829 O O . LYS A 1 103 ? -7.319 9.902 -12.706 1.00 86.69 103 LYS A O 1
ATOM 834 N N . VAL A 1 104 ? -8.288 10.761 -10.866 1.00 90.44 104 VAL A N 1
ATOM 835 C CA . VAL A 1 104 ? -7.338 10.181 -9.910 1.00 90.44 104 VAL A CA 1
ATOM 836 C C . VAL A 1 104 ? -7.311 8.653 -10.002 1.00 90.44 104 VAL A C 1
ATOM 838 O O . VAL A 1 104 ? -6.242 8.049 -9.921 1.00 90.44 104 VAL A O 1
ATOM 841 N N . ARG A 1 105 ? -8.471 8.004 -10.182 1.00 88.69 105 ARG A N 1
ATOM 842 C CA . ARG A 1 105 ? -8.548 6.550 -10.394 1.00 88.69 105 ARG A CA 1
ATOM 843 C C . ARG A 1 105 ? -7.756 6.124 -11.622 1.00 88.69 105 ARG A C 1
ATOM 845 O O . ARG A 1 105 ? -7.002 5.160 -11.535 1.00 88.69 105 ARG A O 1
ATOM 852 N N . VAL A 1 106 ? -7.922 6.827 -12.741 1.00 92.50 106 VAL A N 1
ATOM 853 C CA . VAL A 1 106 ? -7.200 6.525 -13.984 1.00 92.50 106 VAL A CA 1
ATOM 854 C C . VAL A 1 106 ? -5.693 6.645 -13.767 1.00 92.50 106 VAL A C 1
ATOM 856 O O . VAL A 1 106 ? -4.955 5.712 -14.072 1.00 92.50 106 VAL A O 1
ATOM 859 N N . GLU A 1 107 ? -5.240 7.744 -13.166 1.00 90.75 107 GLU A N 1
ATOM 860 C CA . GLU A 1 107 ? -3.824 7.985 -12.878 1.00 90.75 107 GLU A CA 1
ATOM 861 C C . GLU A 1 107 ? -3.227 6.901 -11.964 1.00 90.75 107 GLU A C 1
ATOM 863 O O . GLU A 1 107 ? -2.180 6.321 -12.259 1.00 90.75 107 GLU A O 1
ATOM 868 N N . HIS A 1 108 ? -3.936 6.547 -10.891 1.00 90.56 108 HIS A N 1
ATOM 869 C CA . HIS A 1 108 ? -3.515 5.482 -9.988 1.00 90.56 108 HIS A CA 1
ATOM 870 C C . HIS A 1 108 ? -3.447 4.115 -10.690 1.00 90.56 108 HIS A C 1
ATOM 872 O O . HIS A 1 108 ? -2.478 3.375 -10.514 1.00 90.56 108 HIS A O 1
ATOM 878 N N . ASN A 1 109 ? -4.435 3.796 -11.532 1.00 91.44 109 ASN A N 1
ATOM 879 C CA . ASN A 1 109 ? -4.472 2.549 -12.297 1.00 91.44 109 ASN A CA 1
ATOM 880 C C . ASN A 1 109 ? -3.310 2.443 -13.291 1.00 91.44 109 ASN A C 1
ATOM 882 O O . ASN A 1 109 ? -2.757 1.354 -13.468 1.00 91.44 109 ASN A O 1
ATOM 886 N N . LEU A 1 110 ? -2.908 3.554 -13.912 1.00 94.25 110 LEU A N 1
ATOM 887 C CA . LEU A 1 110 ? -1.746 3.592 -14.800 1.00 94.25 110 LEU A CA 1
ATOM 888 C C . LEU A 1 110 ? -0.460 3.255 -14.040 1.00 94.25 110 LEU A C 1
ATOM 890 O O . LEU A 1 110 ? 0.311 2.404 -14.484 1.00 94.25 110 LEU A O 1
ATOM 894 N N . VAL A 1 111 ? -0.259 3.841 -12.857 1.00 92.25 111 VAL A N 1
ATOM 895 C CA . VAL A 1 111 ? 0.915 3.551 -12.017 1.00 92.25 111 VAL A CA 1
ATOM 896 C C . VAL A 1 111 ? 0.935 2.094 -11.558 1.00 92.25 111 VAL A C 1
ATOM 898 O O . VAL A 1 111 ? 1.979 1.440 -11.623 1.00 92.25 111 VAL A O 1
ATOM 901 N N . CYS A 1 112 ? -0.210 1.554 -11.135 1.00 91.50 112 CYS A N 1
ATOM 902 C CA . CYS A 1 112 ? -0.326 0.143 -10.770 1.00 91.50 112 CYS A CA 1
ATOM 903 C C . CYS A 1 112 ? -0.019 -0.783 -11.955 1.00 91.50 112 CYS A C 1
ATOM 905 O O . CYS A 1 112 ? 0.721 -1.754 -11.797 1.00 91.50 112 CYS A O 1
ATOM 907 N N . THR A 1 113 ? -0.528 -0.462 -13.146 1.00 94.25 113 THR A N 1
ATOM 908 C CA . THR A 1 113 ? -0.245 -1.216 -14.376 1.00 94.25 113 THR A CA 1
ATOM 909 C C . THR A 1 113 ? 1.246 -1.194 -14.697 1.00 94.25 113 THR A C 1
ATOM 911 O O . THR A 1 113 ? 1.850 -2.252 -14.866 1.00 94.25 113 THR A O 1
ATOM 914 N N . ALA A 1 114 ? 1.874 -0.017 -14.690 1.00 94.00 114 ALA A N 1
ATOM 915 C CA . ALA A 1 114 ? 3.307 0.123 -14.940 1.00 94.00 114 ALA A CA 1
ATOM 916 C C . ALA A 1 114 ? 4.154 -0.667 -13.926 1.00 94.00 114 ALA A C 1
ATOM 918 O O . ALA A 1 114 ? 5.110 -1.350 -14.302 1.00 94.00 114 ALA A O 1
ATOM 919 N N . HIS A 1 115 ? 3.784 -0.632 -12.641 1.00 91.88 115 HIS A N 1
ATOM 920 C CA . HIS A 1 115 ? 4.444 -1.433 -11.612 1.00 91.88 115 HIS A CA 1
ATOM 921 C C . HIS A 1 115 ? 4.329 -2.938 -11.894 1.00 91.88 115 HIS A C 1
ATOM 923 O O . HIS A 1 115 ? 5.338 -3.644 -11.856 1.00 91.88 115 HIS A O 1
ATOM 929 N N . ASN A 1 116 ? 3.128 -3.422 -12.222 1.00 91.62 116 ASN A N 1
ATOM 930 C CA . ASN A 1 116 ? 2.891 -4.833 -12.525 1.00 91.62 116 ASN A CA 1
ATOM 931 C C . ASN A 1 116 ? 3.685 -5.296 -13.752 1.00 91.62 116 ASN A C 1
ATOM 933 O O . ASN A 1 116 ? 4.316 -6.352 -13.701 1.00 91.62 116 ASN A O 1
ATOM 937 N N . LEU A 1 117 ? 3.725 -4.489 -14.816 1.00 94.06 117 LEU A N 1
ATOM 938 C CA . LEU A 1 117 ? 4.530 -4.772 -16.007 1.00 94.06 117 LEU A CA 1
ATOM 939 C C . LEU A 1 117 ? 6.016 -4.904 -15.660 1.00 94.06 117 LEU A C 1
ATOM 941 O O . LEU A 1 117 ? 6.656 -5.866 -16.076 1.00 94.06 117 LEU A O 1
ATOM 945 N N . LYS A 1 118 ? 6.552 -4.007 -14.823 1.00 90.94 118 LYS A N 1
ATOM 946 C CA . LYS A 1 118 ? 7.945 -4.086 -14.354 1.00 90.94 118 LYS A CA 1
ATOM 947 C C . LYS A 1 118 ? 8.224 -5.370 -13.565 1.00 90.94 118 LYS A C 1
ATOM 949 O O . LYS A 1 118 ? 9.286 -5.970 -13.717 1.00 90.94 118 LYS A O 1
ATOM 954 N N . VAL A 1 119 ? 7.281 -5.806 -12.728 1.00 90.06 119 VAL A N 1
ATOM 955 C CA . VAL A 1 119 ? 7.404 -7.062 -11.971 1.00 90.06 119 VAL A CA 1
ATOM 956 C C . VAL A 1 119 ? 7.385 -8.274 -12.900 1.00 90.06 119 VAL A C 1
ATOM 958 O O . VAL A 1 119 ? 8.208 -9.173 -12.730 1.00 90.06 119 VAL A O 1
ATOM 961 N N . ILE A 1 120 ? 6.473 -8.306 -13.876 1.00 91.12 120 ILE A N 1
ATOM 962 C CA . ILE A 1 120 ? 6.380 -9.388 -14.867 1.00 91.12 120 ILE A CA 1
ATOM 963 C C . ILE A 1 120 ? 7.664 -9.451 -15.692 1.00 91.12 120 ILE A C 1
ATOM 965 O O . ILE A 1 120 ? 8.260 -10.520 -15.802 1.00 91.12 120 ILE A O 1
ATOM 969 N N . TRP A 1 121 ? 8.133 -8.306 -16.187 1.00 89.94 121 TRP A N 1
ATOM 970 C CA . TRP A 1 121 ? 9.370 -8.204 -16.952 1.00 89.94 121 TRP A CA 1
ATOM 971 C C . TRP A 1 121 ? 10.570 -8.753 -16.174 1.00 89.94 121 TRP A C 1
ATOM 973 O O . TRP A 1 121 ? 11.262 -9.648 -16.650 1.00 89.94 121 TRP A O 1
ATOM 983 N N . GLY A 1 122 ? 10.754 -8.323 -14.920 1.00 86.75 122 GLY A N 1
ATOM 984 C CA . GLY A 1 122 ? 11.847 -8.820 -14.080 1.00 86.75 122 GLY A CA 1
ATOM 985 C C . GLY A 1 122 ? 11.734 -10.308 -13.712 1.00 86.75 122 GLY A C 1
ATOM 986 O O . GLY A 1 122 ? 12.743 -10.943 -13.404 1.00 86.75 122 GLY A O 1
ATOM 987 N N . LYS A 1 123 ? 10.527 -10.890 -13.726 1.00 85.81 123 LYS A N 1
ATOM 988 C CA . LYS A 1 123 ? 10.336 -12.344 -13.582 1.00 85.81 123 LYS A CA 1
ATOM 989 C C . LYS A 1 123 ? 10.672 -13.088 -14.872 1.00 85.81 123 LYS A C 1
ATOM 991 O O . LYS A 1 123 ? 11.220 -14.183 -14.790 1.00 85.81 123 LYS A O 1
ATOM 996 N N . LEU A 1 124 ? 10.358 -12.514 -16.031 1.00 84.00 124 LEU A N 1
ATOM 997 C CA . LEU A 1 124 ? 10.670 -13.106 -17.327 1.00 84.00 124 LEU A CA 1
A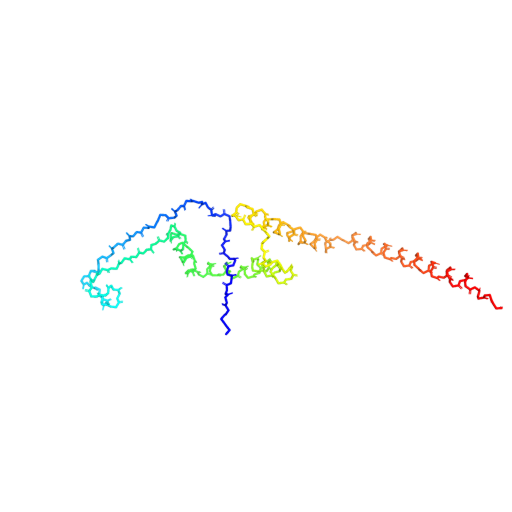TOM 998 C C . LEU A 1 124 ? 12.184 -13.102 -17.583 1.00 84.00 124 LEU A C 1
ATOM 1000 O O . LEU A 1 124 ? 12.743 -14.147 -17.891 1.00 84.00 124 LEU A O 1
ATOM 1004 N N . GLU A 1 125 ? 12.873 -11.984 -17.341 1.00 73.69 125 GLU A N 1
ATOM 1005 C CA . GLU A 1 125 ? 14.336 -11.889 -17.495 1.00 73.69 125 GLU A CA 1
ATOM 1006 C C . GLU A 1 125 ? 15.102 -12.920 -16.651 1.00 73.69 125 GLU A C 1
ATOM 1008 O O . GLU A 1 125 ? 16.114 -13.456 -17.094 1.00 73.69 125 GLU A O 1
ATOM 1013 N N . ARG A 1 126 ? 14.612 -13.232 -15.444 1.00 65.06 126 ARG A N 1
ATOM 1014 C CA . ARG A 1 126 ? 15.257 -14.197 -14.539 1.00 65.06 126 ARG A CA 1
ATOM 1015 C C . ARG A 1 126 ? 15.048 -15.661 -14.917 1.00 65.06 126 ARG A C 1
ATOM 1017 O O . ARG A 1 126 ? 15.798 -16.501 -14.435 1.00 65.06 126 ARG A O 1
ATOM 1024 N N . ASN A 1 127 ? 14.051 -15.968 -15.745 1.00 64.81 127 ASN A N 1
ATOM 1025 C CA . ASN A 1 127 ? 13.709 -17.344 -16.115 1.00 64.81 127 ASN A CA 1
ATOM 1026 C C . ASN A 1 127 ? 14.161 -17.728 -17.532 1.00 64.81 127 ASN A C 1
ATOM 1028 O O . ASN A 1 127 ? 13.968 -18.873 -17.929 1.00 64.81 127 ASN A O 1
ATOM 1032 N N . VAL A 1 128 ? 14.754 -16.809 -18.304 1.00 67.81 128 VAL A N 1
ATOM 1033 C CA . VAL A 1 128 ? 15.088 -17.070 -19.710 1.00 67.81 128 VAL A CA 1
ATOM 1034 C C . VAL A 1 128 ? 16.609 -17.018 -19.934 1.00 67.81 128 VAL A C 1
ATOM 1036 O O . VAL A 1 128 ? 17.170 -15.930 -20.100 1.00 67.81 128 VAL A O 1
ATOM 1039 N N . PRO A 1 129 ? 17.302 -18.174 -20.018 1.00 69.19 129 PRO A N 1
ATOM 1040 C CA . PRO A 1 129 ? 18.736 -18.219 -20.334 1.00 69.19 129 PRO A CA 1
ATOM 1041 C C . PRO A 1 129 ? 19.051 -17.626 -21.719 1.00 69.19 129 PRO A C 1
ATOM 1043 O O . PRO A 1 129 ? 20.128 -17.075 -21.930 1.00 69.19 129 PRO A O 1
ATOM 1046 N N . ILE A 1 130 ? 18.079 -17.646 -22.637 1.00 70.06 130 ILE A N 1
ATOM 1047 C CA . ILE A 1 130 ? 18.189 -17.076 -23.989 1.00 70.06 130 ILE A CA 1
ATOM 1048 C C . ILE A 1 130 ? 18.375 -15.549 -23.942 1.00 70.06 130 ILE A C 1
ATOM 1050 O O . ILE A 1 130 ? 19.210 -15.017 -24.669 1.00 70.06 130 ILE A O 1
ATOM 1054 N N . ILE A 1 131 ? 17.675 -14.833 -23.050 1.00 69.62 131 ILE A N 1
ATOM 1055 C CA . ILE A 1 131 ? 17.823 -13.373 -22.909 1.00 69.62 131 ILE A CA 1
ATOM 1056 C C . ILE A 1 131 ? 19.211 -13.033 -22.351 1.00 69.62 131 ILE A C 1
ATOM 1058 O O . ILE A 1 131 ? 19.859 -12.109 -22.841 1.00 69.62 131 ILE A O 1
ATOM 1062 N N . SER A 1 132 ? 19.711 -13.813 -21.384 1.00 71.94 132 SER A N 1
ATOM 1063 C CA . SER A 1 132 ? 21.085 -13.682 -20.872 1.00 71.94 132 SER A CA 1
ATOM 1064 C C . SER A 1 132 ? 22.132 -13.877 -21.978 1.00 71.94 132 SER A C 1
ATOM 1066 O O . SER A 1 132 ? 23.065 -13.078 -22.108 1.00 71.94 132 SER A O 1
ATOM 1068 N N . MET A 1 133 ? 21.942 -14.889 -22.830 1.00 75.06 133 MET A N 1
ATOM 1069 C CA . MET A 1 133 ? 22.837 -15.187 -23.948 1.00 75.06 133 MET A CA 1
ATOM 1070 C C . MET A 1 133 ? 22.835 -14.072 -25.003 1.00 75.06 133 MET A C 1
ATOM 1072 O O . MET A 1 133 ? 23.903 -13.606 -25.395 1.00 75.06 133 MET A O 1
ATOM 1076 N N . ILE A 1 134 ? 21.656 -13.571 -25.395 1.00 79.88 134 ILE A N 1
ATOM 1077 C CA . ILE A 1 134 ? 21.527 -12.437 -26.327 1.00 79.88 134 ILE A CA 1
ATOM 1078 C C . ILE A 1 134 ? 22.168 -11.178 -25.734 1.00 79.88 134 ILE A C 1
ATOM 1080 O O . ILE A 1 134 ? 22.944 -10.509 -26.411 1.00 79.88 134 ILE A O 1
ATOM 1084 N N . ARG A 1 135 ? 21.912 -10.866 -24.457 1.00 80.00 135 ARG A N 1
ATOM 1085 C CA . ARG A 1 135 ? 22.492 -9.690 -23.789 1.00 80.00 135 ARG A CA 1
ATOM 1086 C C . ARG A 1 135 ? 24.020 -9.752 -23.760 1.00 80.00 135 ARG A C 1
ATOM 1088 O O . ARG A 1 135 ? 24.678 -8.739 -23.984 1.00 80.00 135 ARG A O 1
ATOM 1095 N N . THR A 1 136 ? 24.576 -10.939 -23.523 1.00 81.06 136 THR A N 1
ATOM 1096 C CA . THR A 1 136 ? 26.027 -11.179 -23.519 1.00 81.06 136 THR A CA 1
ATOM 1097 C C . THR A 1 136 ? 26.619 -11.048 -24.923 1.00 81.06 136 THR A C 1
ATOM 1099 O O . THR A 1 136 ? 27.636 -10.380 -25.093 1.00 81.06 136 THR A O 1
ATOM 1102 N N . LEU A 1 137 ? 25.954 -11.600 -25.942 1.00 85.56 137 LEU A N 1
ATOM 1103 C CA . LEU A 1 137 ? 26.354 -11.466 -27.347 1.00 85.56 137 LEU A CA 1
ATOM 1104 C C . LEU A 1 137 ? 26.329 -10.012 -27.828 1.00 85.56 137 LEU A C 1
ATOM 1106 O O . LEU A 1 137 ? 27.278 -9.560 -28.470 1.00 85.56 137 LEU A O 1
ATOM 1110 N N . VAL A 1 138 ? 25.282 -9.257 -27.489 1.00 86.75 138 VAL A N 1
ATOM 1111 C CA . VAL A 1 138 ? 25.176 -7.829 -27.824 1.00 86.75 138 VAL A CA 1
ATOM 1112 C C . VAL A 1 138 ? 26.263 -7.026 -27.107 1.00 86.75 138 VAL A C 1
ATOM 1114 O O . VAL A 1 138 ? 26.917 -6.200 -27.739 1.00 86.75 138 VAL A O 1
ATOM 1117 N N . ALA A 1 139 ? 26.529 -7.301 -25.825 1.00 83.00 139 ALA A N 1
ATOM 1118 C CA . ALA A 1 139 ? 27.601 -6.642 -25.075 1.00 83.00 139 ALA A CA 1
ATOM 1119 C C . ALA A 1 139 ? 29.001 -6.948 -25.644 1.00 83.00 139 ALA A C 1
ATOM 1121 O O . ALA A 1 139 ? 29.826 -6.042 -25.767 1.00 83.00 139 ALA A O 1
ATOM 1122 N N . TYR A 1 140 ? 29.261 -8.201 -26.034 1.00 85.62 140 TYR A N 1
ATOM 1123 C CA . TYR A 1 140 ? 30.500 -8.606 -26.709 1.00 85.62 140 TYR A CA 1
ATOM 1124 C C . TYR A 1 140 ? 30.657 -7.928 -28.077 1.00 85.62 140 TYR A C 1
ATOM 1126 O O . TYR A 1 140 ? 31.733 -7.452 -28.434 1.00 85.62 140 TYR A O 1
ATOM 1134 N N . SER A 1 141 ? 29.568 -7.830 -28.837 1.00 82.31 141 SER A N 1
ATOM 1135 C CA . SER A 1 141 ? 29.577 -7.173 -30.146 1.00 82.31 141 SER A CA 1
ATOM 1136 C C . SER A 1 141 ? 29.829 -5.667 -30.010 1.00 82.31 141 SER A C 1
ATOM 1138 O O . SER A 1 141 ? 30.669 -5.115 -30.718 1.00 82.31 141 SER A O 1
ATOM 1140 N N . ALA A 1 142 ? 29.175 -5.007 -29.050 1.00 82.44 142 ALA A N 1
ATOM 1141 C CA . ALA A 1 142 ? 29.363 -3.585 -28.775 1.00 82.44 142 ALA A CA 1
ATOM 1142 C C . ALA A 1 142 ? 30.788 -3.258 -28.292 1.00 82.44 142 ALA A C 1
ATOM 1144 O O . ALA A 1 142 ? 31.365 -2.259 -28.722 1.00 82.44 142 ALA A O 1
ATOM 1145 N N . SER A 1 143 ? 31.392 -4.105 -27.450 1.00 79.38 143 SER A N 1
ATOM 1146 C CA . SER A 1 143 ? 32.776 -3.910 -26.995 1.00 79.38 143 SER A CA 1
ATOM 1147 C C . SER A 1 143 ? 33.796 -4.112 -28.118 1.00 79.38 143 SER A C 1
ATOM 1149 O O . SER A 1 143 ? 34.760 -3.351 -28.208 1.00 79.38 143 SER A O 1
ATOM 1151 N N . LYS A 1 144 ? 33.564 -5.070 -29.026 1.00 80.06 144 LYS A N 1
ATOM 1152 C CA . LYS A 1 144 ? 34.408 -5.285 -30.210 1.00 80.06 144 LYS A CA 1
ATOM 1153 C C . LYS A 1 144 ? 34.360 -4.092 -31.165 1.00 80.06 144 LYS A C 1
ATOM 1155 O O . LYS A 1 144 ? 35.412 -3.640 -31.609 1.00 80.06 144 LYS A O 1
ATOM 1160 N N . VAL A 1 145 ? 33.169 -3.545 -31.423 1.00 80.81 145 VAL A N 1
ATOM 1161 C CA . VAL A 1 145 ? 32.996 -2.332 -32.243 1.00 80.81 145 VAL A CA 1
ATOM 1162 C C . VAL A 1 145 ? 33.625 -1.111 -31.565 1.00 80.81 145 VAL A C 1
ATOM 1164 O O . VAL A 1 145 ? 34.354 -0.363 -32.211 1.00 80.81 145 VAL A O 1
ATOM 1167 N N . GLY A 1 146 ? 33.425 -0.936 -30.255 1.00 72.94 146 GLY A N 1
ATOM 1168 C CA . GLY A 1 146 ? 34.039 0.151 -29.488 1.00 72.94 146 GLY A CA 1
ATOM 1169 C C . GLY A 1 146 ? 35.570 0.099 -29.487 1.00 72.94 146 GLY A C 1
ATOM 1170 O O . GLY A 1 146 ? 36.218 1.116 -29.725 1.00 72.94 146 GLY A O 1
ATOM 1171 N N . ASN A 1 147 ? 36.166 -1.083 -29.296 1.00 70.56 147 ASN A N 1
ATOM 1172 C CA . ASN A 1 147 ? 37.619 -1.258 -29.384 1.00 70.56 147 ASN A CA 1
ATOM 1173 C C . ASN A 1 147 ? 38.142 -1.052 -30.810 1.00 70.56 147 ASN A C 1
ATOM 1175 O O . ASN A 1 147 ? 39.186 -0.428 -30.973 1.00 70.56 147 ASN A O 1
ATOM 1179 N N . PHE A 1 148 ? 37.424 -1.520 -31.835 1.00 74.25 148 PHE A N 1
ATOM 1180 C CA . PHE A 1 148 ? 37.793 -1.298 -33.235 1.00 74.25 148 PHE A CA 1
ATOM 1181 C C . PHE A 1 148 ? 37.826 0.199 -33.583 1.00 74.25 148 PHE A C 1
ATOM 1183 O O . PHE A 1 148 ? 38.824 0.689 -34.109 1.00 74.25 148 PHE A O 1
ATOM 1190 N N . LEU A 1 149 ? 36.785 0.947 -33.203 1.00 67.00 149 LEU A N 1
ATOM 1191 C CA . LEU A 1 149 ? 36.715 2.398 -33.408 1.00 67.00 149 LEU A CA 1
ATOM 1192 C C . LEU A 1 149 ? 37.786 3.151 -32.604 1.00 67.00 149 LEU A C 1
ATOM 1194 O O . LEU A 1 149 ? 38.387 4.094 -33.116 1.00 67.00 149 LEU A O 1
ATOM 1198 N N . ARG A 1 150 ? 38.081 2.715 -31.371 1.00 60.22 150 ARG A N 1
ATOM 1199 C CA . ARG A 1 150 ? 39.124 3.325 -30.532 1.00 60.22 150 ARG A CA 1
ATOM 1200 C C . ARG A 1 150 ? 40.523 3.123 -31.113 1.00 60.22 150 ARG A C 1
ATOM 1202 O O . ARG A 1 150 ? 41.299 4.070 -31.137 1.00 60.22 150 ARG A O 1
ATOM 1209 N N . VAL A 1 151 ? 40.824 1.923 -31.615 1.00 60.28 151 VAL A N 1
ATOM 1210 C CA . VAL A 1 151 ? 42.100 1.611 -32.281 1.00 60.28 151 VAL A CA 1
ATOM 1211 C C . VAL A 1 151 ? 42.247 2.432 -33.566 1.00 60.28 151 VAL A C 1
ATOM 1213 O O . VAL A 1 151 ? 43.293 3.036 -33.790 1.00 60.28 151 VAL A O 1
ATOM 1216 N N . HIS A 1 152 ? 41.187 2.546 -34.368 1.00 58.25 152 HIS A N 1
ATOM 1217 C CA . HIS A 1 152 ? 41.211 3.333 -35.603 1.00 58.25 152 HIS A CA 1
ATOM 1218 C C . HIS A 1 152 ? 41.402 4.844 -35.366 1.00 58.25 152 HIS A C 1
ATOM 1220 O O . HIS A 1 152 ? 42.061 5.513 -36.165 1.00 58.25 152 HIS A O 1
ATOM 1226 N N . ALA A 1 153 ? 40.885 5.383 -34.255 1.00 58.12 153 ALA A N 1
ATOM 1227 C CA . ALA A 1 153 ? 41.119 6.771 -33.853 1.00 58.12 153 ALA A CA 1
ATOM 1228 C C . ALA A 1 153 ? 42.595 7.020 -33.487 1.00 58.12 153 ALA A C 1
ATOM 1230 O O . ALA A 1 153 ? 43.169 8.017 -33.909 1.00 58.12 153 ALA A O 1
ATOM 1231 N N . THR A 1 154 ? 43.251 6.089 -32.788 1.00 57.62 154 THR A N 1
ATOM 1232 C CA . THR A 1 154 ? 44.685 6.196 -32.448 1.00 57.62 154 THR A CA 1
ATOM 1233 C C . THR A 1 154 ? 45.630 6.113 -33.652 1.00 57.62 154 THR A C 1
ATOM 1235 O O . THR A 1 154 ? 46.688 6.729 -33.618 1.00 57.62 154 THR A O 1
ATOM 1238 N N . ILE A 1 155 ? 45.271 5.396 -34.724 1.00 58.53 155 ILE A N 1
ATOM 1239 C CA . ILE A 1 155 ? 46.143 5.239 -35.908 1.00 58.53 155 ILE A CA 1
ATOM 1240 C C . ILE A 1 155 ? 46.079 6.474 -36.834 1.00 58.53 155 ILE A C 1
ATOM 1242 O O . ILE A 1 155 ? 47.019 6.734 -37.580 1.00 58.53 155 ILE A O 1
ATOM 1246 N N . ASN A 1 156 ? 45.002 7.268 -36.762 1.00 56.72 156 ASN A N 1
ATOM 1247 C CA . ASN A 1 156 ? 44.798 8.457 -37.603 1.00 56.72 156 ASN A CA 1
ATOM 1248 C C . ASN A 1 156 ? 45.195 9.789 -36.940 1.00 56.72 156 ASN A C 1
ATOM 1250 O O . ASN A 1 156 ? 45.149 10.827 -37.593 1.00 56.72 156 ASN A O 1
ATOM 1254 N N . PHE A 1 157 ? 45.638 9.781 -35.680 1.00 54.06 157 PHE A N 1
ATOM 1255 C CA . PHE A 1 157 ? 46.255 10.945 -35.038 1.00 54.06 157 PHE A CA 1
ATOM 1256 C C . PHE A 1 157 ? 47.780 10.901 -35.216 1.00 54.06 157 PHE A C 1
ATOM 1258 O O . PHE A 1 157 ? 48.534 10.697 -34.269 1.00 54.06 157 PHE A O 1
ATOM 1265 N N . LYS A 1 158 ? 48.260 11.102 -36.448 1.00 62.44 158 LYS A N 1
ATOM 1266 C CA . LYS A 1 158 ? 49.614 11.639 -36.626 1.00 62.44 158 LYS A CA 1
ATOM 1267 C C . LYS A 1 158 ? 49.509 13.147 -36.444 1.00 62.44 158 LYS A C 1
ATOM 1269 O O . LYS A 1 158 ? 48.921 13.826 -37.281 1.00 62.44 158 LYS A O 1
ATOM 1274 N N . CYS A 1 159 ? 50.014 13.649 -35.319 1.00 60.00 159 CYS A N 1
ATOM 1275 C CA . CYS A 1 159 ? 50.165 15.084 -35.112 1.00 60.00 159 CYS A CA 1
ATOM 1276 C C . CYS A 1 159 ? 50.955 15.677 -36.294 1.00 60.00 159 CYS A C 1
ATOM 1278 O O . CYS A 1 159 ? 51.982 15.104 -36.662 1.00 60.00 159 CYS A O 1
ATOM 1280 N N . PRO A 1 160 ? 50.495 16.785 -36.896 1.00 64.38 160 PRO A N 1
ATOM 1281 C CA . PRO A 1 160 ? 51.249 17.505 -37.911 1.00 64.38 160 PRO A CA 1
ATOM 1282 C C . PRO A 1 160 ? 52.344 18.323 -37.215 1.00 64.38 160 PRO A C 1
ATOM 1284 O O . PRO A 1 160 ? 52.179 19.515 -36.966 1.00 64.38 160 PRO A O 1
ATOM 1287 N N . CYS A 1 161 ? 53.428 17.659 -36.828 1.00 58.22 161 CYS A N 1
ATOM 1288 C CA . CYS A 1 161 ? 54.696 18.286 -36.478 1.00 58.22 161 CYS A CA 1
ATOM 1289 C C . CYS A 1 161 ? 55.783 17.731 -37.394 1.00 58.22 161 CYS A C 1
ATOM 1291 O O . CYS A 1 161 ? 55.826 16.486 -37.548 1.00 58.22 161 CYS A O 1
#

pLDDT: mean 74.07, std 18.1, range [25.98, 94.5]

Foldseek 3Di:
DDPPPPP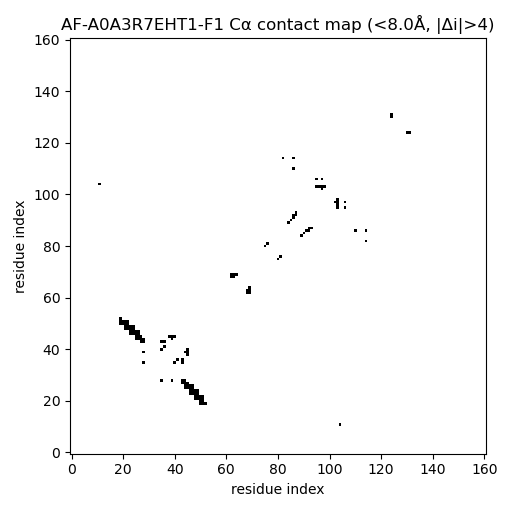PPDPLVDPPVPQFPFDWDWDQDDPPDPPQCPAPNPVSTDTDTDGSCVVVVVVLVVLCVDPVSVVVVVCCVVPPVVLVCCCCPVVVPDDDPDDDSVNSVVRVVVSVVVSVVVVVVVVVCVPDVVNVVVVVVVVVVVVVVVVVVVVVVVVPPPDPD

Secondary structure (DSSP, 8-state):
---------S-GGG--------EEEEEEPPTT-S-HHHHHTTTTEEEEEEPTTHHHHHHHHHHHHSHHHHHHHHTHHHHTHHHHHIIIIIS-----S--SHHHHHHHHHHHHHHHHHHHHHHHHHHH-HHHHHHHHHHHHHHHHHHHHHHHHHHHH-----

Mean predicted aligned error: 15.76 Å

Radius of gyration: 30.3 Å; Cα contacts (8 Å, |Δi|>4): 70; chains: 1; bounding box: 86×37×73 Å

Solvent-accessible surface area (backbone atoms only — not comparable to full-atom values): 9813 Å² total; per-residue (Å²): 138,81,83,78,77,79,72,86,77,63,73,79,88,66,77,62,89,65,77,54,62,70,47,76,47,76,52,72,71,58,92,87,55,94,54,48,59,84,72,24,35,93,78,41,53,36,82,46,80,40,61,62,55,50,67,59,51,51,52,51,52,56,42,55,74,38,69,70,39,43,58,62,52,59,53,38,59,69,66,57,48,44,59,54,47,42,41,42,65,76,66,57,57,78,76,74,94,56,78,58,72,70,52,39,49,53,55,51,50,51,54,52,49,54,51,51,51,54,52,51,50,60,53,50,64,74,70,35,71,65,58,54,50,51,53,51,52,52,51,53,51,51,51,52,51,51,51,51,53,52,54,55,54,62,74,69,63,72,74,96,120